Protein AF-A0A928N1E7-F1 (afdb_monomer_lite)

Secondary structure (DSSP, 8-state):
-HHHHHHHHHHHHHHHHHHHHHHHHHHHHHHHHHGGGTTTTHHHHSS---EEEEEEEEE-SSEEEEEEEEGGG-EEEEEEEEEETTEEEEEEEEEEEESSSS-B---SS---

Radius of gyration: 17.43 Å; chains: 1; bounding box: 39×28×60 Å

Foldseek 3Di:
DVVVVVVVVVVVVVVVVVVQVVQVVVQVVCCVVCVVLPVCVCVVPDPQPAFPDKTWNDDDPFKTWMWTQGPPSQWIKIWIWGADPNHTDTPDIDTCDGPPDPHDHADPPRDD

Structure (mmCIF, N/CA/C/O backbone):
data_AF-A0A928N1E7-F1
#
_entry.id   AF-A0A928N1E7-F1
#
loop_
_atom_site.group_PDB
_atom_site.id
_atom_site.type_symbol
_atom_site.label_atom_id
_atom_site.label_alt_id
_atom_site.label_comp_id
_atom_site.label_asym_id
_atom_site.label_entity_id
_atom_site.label_seq_id
_atom_site.pdbx_PDB_ins_code
_atom_site.Cartn_x
_atom_site.Cartn_y
_atom_site.Cartn_z
_atom_site.occupancy
_atom_site.B_iso_or_equiv
_atom_site.auth_seq_id
_atom_site.auth_comp_id
_atom_site.auth_asym_id
_atom_site.auth_atom_id
_atom_site.pdbx_PDB_model_num
ATOM 1 N N . MET A 1 1 ? -24.482 2.511 36.836 1.00 65.12 1 MET A N 1
ATOM 2 C CA . MET A 1 1 ? -24.017 3.568 35.904 1.00 65.12 1 MET A CA 1
ATOM 3 C C . MET A 1 1 ? -22.536 3.440 35.537 1.00 65.12 1 MET A C 1
ATOM 5 O O . MET A 1 1 ? -22.260 3.134 34.389 1.00 65.12 1 MET A O 1
ATOM 9 N N . LYS A 1 2 ? -21.577 3.549 36.477 1.00 82.81 2 LYS A N 1
ATOM 10 C CA . LYS A 1 2 ? -20.125 3.456 36.170 1.00 82.81 2 LYS A CA 1
ATOM 11 C C . LYS A 1 2 ? -19.699 2.165 35.438 1.00 82.81 2 LYS A C 1
ATOM 13 O O . LYS A 1 2 ? -18.870 2.226 34.542 1.00 82.81 2 LYS A O 1
ATOM 18 N N . LYS A 1 3 ? -20.282 1.006 35.783 1.00 89.19 3 LYS A N 1
ATOM 19 C CA . LYS A 1 3 ? -20.022 -0.279 35.094 1.00 89.19 3 LYS A CA 1
ATOM 20 C C . LYS A 1 3 ? -20.510 -0.283 33.637 1.00 89.19 3 LYS A C 1
ATOM 22 O O . LYS A 1 3 ? -19.784 -0.734 32.766 1.00 89.19 3 LYS A O 1
ATOM 27 N N . ILE A 1 4 ? -21.695 0.273 33.378 1.00 93.88 4 ILE A N 1
ATOM 28 C CA . ILE A 1 4 ? -22.281 0.365 32.029 1.00 93.88 4 ILE A CA 1
ATOM 29 C C . ILE A 1 4 ? -21.432 1.290 31.148 1.00 93.88 4 ILE A C 1
ATOM 31 O O . ILE A 1 4 ? -21.107 0.927 30.026 1.00 93.88 4 ILE A O 1
ATOM 35 N N . ILE A 1 5 ? -20.983 2.430 31.689 1.00 94.56 5 ILE A N 1
ATOM 36 C CA . ILE A 1 5 ? -20.083 3.357 30.984 1.00 94.56 5 ILE A CA 1
ATOM 37 C C . ILE A 1 5 ? -18.761 2.665 30.615 1.00 94.56 5 ILE A C 1
ATOM 39 O O . ILE A 1 5 ? -18.307 2.787 29.483 1.00 94.56 5 ILE A O 1
ATOM 43 N N . LYS A 1 6 ? -18.163 1.888 31.530 1.00 95.25 6 LYS A N 1
ATOM 44 C CA . LYS A 1 6 ? -16.936 1.124 31.236 1.00 95.25 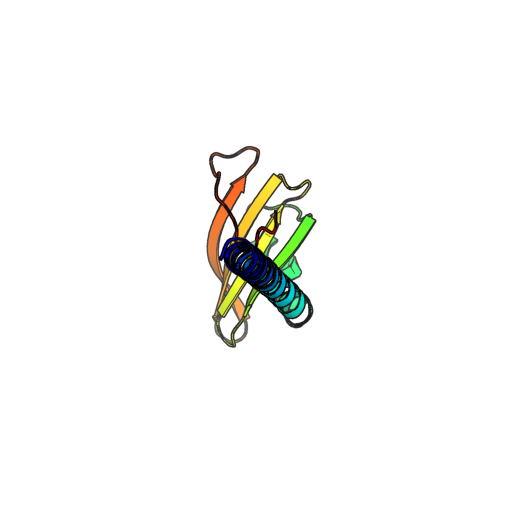6 LYS A CA 1
ATOM 45 C C . LYS A 1 6 ? -17.135 0.101 30.114 1.00 95.25 6 LYS A C 1
ATOM 47 O O . LYS A 1 6 ? -16.283 0.006 29.239 1.00 95.25 6 LYS A O 1
ATOM 52 N N . ILE A 1 7 ? -18.247 -0.637 30.129 1.00 96.56 7 ILE A N 1
ATOM 53 C CA . ILE A 1 7 ? -18.575 -1.613 29.077 1.00 96.56 7 ILE A CA 1
ATOM 54 C C . ILE A 1 7 ? -18.756 -0.906 27.733 1.00 96.56 7 ILE A C 1
ATOM 56 O O . ILE A 1 7 ? -18.227 -1.365 26.727 1.00 96.56 7 ILE A O 1
ATOM 60 N N . PHE A 1 8 ? -19.447 0.234 27.722 1.00 96.62 8 PHE A N 1
ATOM 61 C CA . PHE A 1 8 ? -19.638 1.026 26.512 1.00 96.62 8 PHE A CA 1
ATOM 62 C C . PHE A 1 8 ? -18.306 1.524 25.929 1.00 96.62 8 PHE A C 1
ATOM 64 O O . PHE A 1 8 ? -18.063 1.357 24.738 1.00 96.62 8 PHE A O 1
ATOM 71 N N . ILE A 1 9 ? -17.410 2.061 26.765 1.00 96.25 9 ILE A N 1
ATOM 72 C CA . ILE A 1 9 ? -16.073 2.498 26.329 1.00 96.25 9 ILE A CA 1
ATOM 73 C C . ILE A 1 9 ? -15.281 1.323 25.741 1.00 96.25 9 ILE A C 1
ATOM 75 O O . ILE A 1 9 ? -14.684 1.458 24.674 1.00 96.25 9 ILE A O 1
ATOM 79 N N . LEU A 1 10 ? -15.305 0.162 26.404 1.00 97.19 10 LEU A N 1
ATOM 80 C CA . LEU A 1 10 ? -14.627 -1.037 25.911 1.00 97.19 10 LEU A CA 1
ATOM 81 C C . LEU A 1 10 ? -15.190 -1.487 24.557 1.00 97.19 10 LEU A C 1
ATOM 83 O O . LEU A 1 10 ? -14.428 -1.816 23.653 1.00 97.19 10 LEU A O 1
ATOM 87 N N . PHE A 1 11 ? -16.512 -1.464 2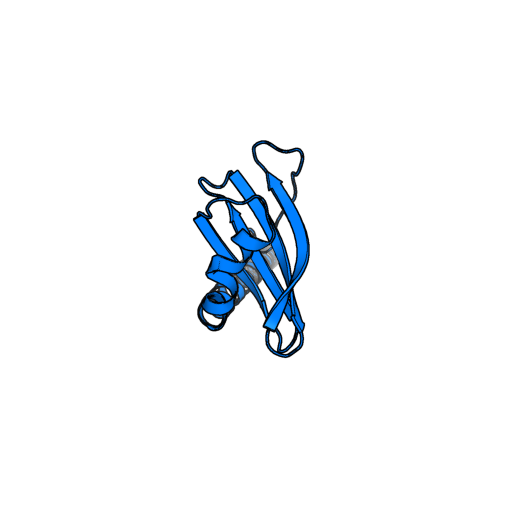4.401 1.00 97.12 11 PHE A N 1
ATOM 88 C CA . PHE A 1 11 ? -17.175 -1.816 23.150 1.00 97.12 11 PHE A CA 1
ATOM 89 C C . PHE A 1 11 ? -16.758 -0.890 21.999 1.00 97.12 11 PHE A C 1
ATOM 91 O O . PHE A 1 11 ? -16.382 -1.375 20.934 1.00 97.12 11 PHE A O 1
ATOM 98 N N . VAL A 1 12 ? -16.740 0.429 22.223 1.00 97.12 12 VAL A N 1
ATOM 99 C CA . VAL A 1 12 ? -16.273 1.407 21.223 1.00 97.12 12 VAL A CA 1
ATOM 100 C C . VAL A 1 12 ? -14.811 1.156 20.839 1.00 97.12 12 VAL A C 1
ATOM 102 O O . VAL A 1 12 ? -14.472 1.195 19.657 1.00 97.12 12 VAL A O 1
ATOM 105 N N . LEU A 1 13 ? -13.953 0.840 21.812 1.00 96.81 13 LEU A N 1
ATOM 106 C CA . LEU A 1 13 ? -12.542 0.540 21.562 1.00 96.81 13 LEU A CA 1
ATOM 107 C C . LEU A 1 13 ? -12.365 -0.730 20.711 1.00 96.81 13 LEU A C 1
ATOM 109 O O . LEU A 1 13 ? -11.563 -0.741 19.779 1.00 96.81 13 LEU A O 1
ATOM 113 N N . ILE A 1 14 ? -13.155 -1.772 20.979 1.00 97.12 14 ILE A N 1
ATOM 114 C CA . ILE A 1 14 ? -13.159 -3.007 20.180 1.00 97.12 14 ILE A CA 1
ATOM 115 C C . ILE A 1 14 ? -13.619 -2.727 18.748 1.00 97.12 14 ILE A C 1
ATOM 117 O O . ILE A 1 14 ? -12.981 -3.196 17.808 1.00 97.12 14 ILE A O 1
ATOM 121 N N . LEU A 1 15 ? -14.686 -1.943 18.565 1.00 96.25 15 LEU A N 1
ATOM 122 C CA . LEU A 1 15 ? -15.163 -1.572 17.230 1.00 96.25 15 LEU A CA 1
ATOM 123 C C . LEU A 1 15 ? -14.103 -0.803 16.437 1.00 96.25 15 LEU A C 1
ATOM 125 O O . LEU A 1 15 ? -13.931 -1.056 15.246 1.00 96.25 15 LEU A O 1
ATOM 129 N N . PHE A 1 16 ? -13.366 0.095 17.092 1.00 94.00 16 PHE A N 1
ATOM 130 C CA . PHE A 1 16 ? -12.278 0.835 16.457 1.00 94.00 16 PHE A CA 1
ATOM 131 C C . PHE A 1 16 ? -11.146 -0.094 15.991 1.00 94.00 16 PHE A C 1
ATOM 133 O O . PHE A 1 16 ? -10.713 -0.012 14.840 1.00 94.00 16 PHE A O 1
ATOM 140 N N . ILE A 1 17 ? -10.714 -1.026 16.848 1.00 94.06 17 ILE A N 1
ATOM 141 C CA . ILE A 1 17 ? -9.685 -2.021 16.502 1.00 94.06 17 ILE A CA 1
ATOM 142 C C . ILE A 1 17 ? -10.170 -2.934 15.370 1.00 94.06 17 ILE A C 1
ATOM 144 O O . ILE A 1 17 ? -9.422 -3.192 14.427 1.00 94.06 17 ILE A O 1
ATOM 148 N N . ALA A 1 18 ? -11.424 -3.388 15.424 1.00 95.50 18 ALA A N 1
ATOM 149 C CA . ALA A 1 18 ? -12.014 -4.228 14.388 1.00 95.50 18 ALA A CA 1
ATOM 150 C C . ALA A 1 18 ? -12.077 -3.500 13.036 1.00 95.50 18 ALA A C 1
ATOM 152 O O . ALA A 1 18 ? -11.694 -4.068 12.015 1.00 95.50 18 ALA A O 1
ATOM 153 N N . PHE A 1 19 ? -12.494 -2.230 13.024 1.00 93.56 19 PHE A N 1
ATOM 154 C CA . PHE A 1 19 ? -12.524 -1.409 11.813 1.00 93.56 19 PHE A CA 1
ATOM 155 C C . PHE A 1 19 ? -11.128 -1.244 11.197 1.00 93.56 19 PHE A C 1
ATOM 157 O O . PHE A 1 19 ? -10.954 -1.410 9.986 1.00 93.56 19 PHE A O 1
ATOM 164 N N . TRP A 1 20 ? -10.119 -0.976 12.029 1.00 93.44 20 TRP A N 1
ATOM 165 C CA . TRP A 1 20 ? -8.736 -0.871 11.571 1.00 93.44 20 TRP A CA 1
ATOM 166 C C . TRP A 1 20 ? -8.210 -2.202 11.011 1.00 93.44 20 TRP A C 1
ATOM 168 O O . TRP A 1 20 ? -7.688 -2.235 9.894 1.00 93.44 20 TRP A O 1
ATOM 178 N N . GLY A 1 21 ? -8.437 -3.311 11.723 1.00 93.94 21 GLY A N 1
ATOM 179 C CA . GLY A 1 21 ? -8.036 -4.652 11.291 1.00 93.94 21 GLY A CA 1
ATOM 180 C C . GLY A 1 21 ? -8.690 -5.087 9.977 1.00 93.94 21 GLY A C 1
ATOM 181 O O . GLY A 1 21 ? -8.007 -5.599 9.091 1.00 93.94 21 GLY A O 1
ATOM 182 N N . LEU A 1 22 ? -9.986 -4.813 9.792 1.00 94.94 22 LEU A N 1
ATOM 183 C CA . LEU A 1 22 ? -10.698 -5.089 8.537 1.00 94.94 22 LEU A CA 1
ATOM 184 C C . LEU A 1 22 ? -10.110 -4.311 7.356 1.00 94.94 22 LEU A C 1
ATOM 186 O O . LEU A 1 22 ? -10.027 -4.838 6.246 1.00 94.94 22 LEU A O 1
ATOM 190 N N . SER A 1 23 ? -9.671 -3.072 7.586 1.00 94.25 23 SER A N 1
ATOM 191 C CA . SER A 1 23 ? -9.036 -2.272 6.542 1.00 94.25 23 SER A CA 1
ATOM 192 C C . SER A 1 23 ? -7.688 -2.858 6.111 1.00 94.25 23 SER A C 1
ATOM 194 O O . SER A 1 23 ? -7.386 -2.841 4.916 1.00 94.25 23 SER A O 1
ATOM 196 N N . ILE A 1 24 ? -6.889 -3.380 7.049 1.00 94.38 24 ILE A N 1
ATOM 197 C CA . ILE A 1 24 ? -5.620 -4.065 6.745 1.00 94.38 24 ILE A CA 1
ATOM 198 C C . ILE A 1 24 ? -5.902 -5.366 5.994 1.00 94.38 24 ILE A C 1
ATOM 200 O O . ILE A 1 24 ? -5.353 -5.583 4.916 1.00 94.38 24 ILE A O 1
ATOM 204 N N . LEU A 1 25 ? -6.825 -6.185 6.507 1.00 95.31 25 LEU A N 1
ATOM 205 C CA . LEU A 1 25 ? -7.200 -7.456 5.891 1.00 95.31 25 LEU A CA 1
ATOM 206 C C . LEU A 1 25 ? -7.681 -7.273 4.446 1.00 95.31 25 LEU A C 1
ATOM 208 O O . LEU A 1 25 ? -7.276 -8.022 3.561 1.00 95.31 25 LEU A O 1
ATOM 212 N N . LYS A 1 26 ? -8.495 -6.245 4.180 1.00 95.88 26 LYS A N 1
ATOM 213 C CA . LYS A 1 26 ? -8.909 -5.886 2.817 1.00 95.88 26 LYS A CA 1
ATOM 214 C C . LYS A 1 26 ? -7.697 -5.652 1.911 1.00 95.88 26 LYS A C 1
ATOM 216 O O . LYS A 1 26 ? -7.687 -6.134 0.782 1.00 95.88 26 LYS A O 1
ATOM 221 N N . CYS A 1 27 ? -6.698 -4.908 2.385 1.00 96.56 27 CYS A N 1
ATOM 222 C CA . CYS A 1 27 ? -5.497 -4.613 1.606 1.00 96.56 27 CYS A CA 1
ATOM 223 C C . CYS A 1 27 ? -4.682 -5.885 1.336 1.00 96.56 27 CYS A C 1
ATOM 225 O O . CYS A 1 27 ? -4.214 -6.069 0.216 1.00 96.56 27 CYS A O 1
ATOM 227 N N . GLU A 1 28 ? -4.566 -6.795 2.308 1.00 96.06 28 GLU A N 1
ATOM 228 C CA . GLU A 1 28 ? -3.920 -8.101 2.109 1.00 96.06 28 GLU A CA 1
ATOM 229 C C . GLU A 1 28 ? -4.644 -8.944 1.056 1.00 96.06 28 GLU A C 1
ATOM 231 O O . GLU A 1 28 ? -4.014 -9.424 0.116 1.00 96.06 28 GLU A O 1
ATOM 236 N N . ILE A 1 29 ? -5.974 -9.052 1.145 1.00 97.94 29 ILE A N 1
ATOM 237 C CA . ILE A 1 29 ? -6.787 -9.806 0.179 1.00 97.94 29 ILE A CA 1
ATOM 238 C C . ILE A 1 29 ? -6.632 -9.225 -1.229 1.00 97.94 29 ILE A C 1
ATOM 240 O O . ILE A 1 29 ? -6.402 -9.963 -2.183 1.00 97.94 29 ILE A O 1
ATOM 244 N N . LEU A 1 30 ? -6.729 -7.903 -1.379 1.00 97.94 30 LEU A N 1
ATOM 245 C CA . LEU A 1 30 ? -6.567 -7.261 -2.684 1.00 97.94 30 LEU A CA 1
ATOM 246 C C . LEU A 1 30 ? -5.152 -7.434 -3.241 1.00 97.94 30 LEU A C 1
ATOM 248 O O . LEU A 1 30 ? -4.990 -7.608 -4.448 1.00 97.94 30 LEU A O 1
ATOM 252 N N . THR A 1 31 ? -4.139 -7.398 -2.377 1.00 97.75 31 THR A N 1
ATOM 253 C CA . THR A 1 31 ? -2.745 -7.616 -2.780 1.00 97.75 31 THR A CA 1
ATOM 254 C C . THR A 1 31 ? -2.530 -9.056 -3.219 1.00 97.75 31 THR A C 1
ATOM 256 O O . THR A 1 31 ? -1.911 -9.280 -4.251 1.00 97.75 31 THR A O 1
ATOM 259 N N . TYR A 1 32 ? -3.106 -10.023 -2.509 1.00 97.50 32 TYR A N 1
ATOM 260 C CA . TYR A 1 32 ? -3.061 -11.427 -2.900 1.00 97.50 32 TYR A CA 1
ATOM 261 C C . TYR A 1 32 ? -3.758 -11.679 -4.247 1.00 97.50 32 TYR A C 1
ATOM 263 O O . TYR A 1 32 ? -3.217 -12.367 -5.105 1.00 97.50 32 TYR A O 1
ATOM 271 N N . LEU A 1 33 ? -4.938 -11.089 -4.464 1.00 97.94 33 LEU A N 1
ATOM 272 C CA . LEU A 1 33 ? -5.727 -11.321 -5.679 1.00 97.94 33 LEU A CA 1
ATOM 273 C C . LEU A 1 33 ? -5.181 -10.601 -6.920 1.00 97.94 33 LEU A C 1
ATOM 275 O O . LEU A 1 33 ? -5.304 -11.116 -8.031 1.00 97.94 33 LEU A O 1
ATOM 279 N N . TYR A 1 34 ? -4.634 -9.394 -6.757 1.00 97.38 34 TYR A N 1
ATOM 280 C CA . TYR A 1 34 ? -4.329 -8.504 -7.884 1.00 97.38 34 TYR A CA 1
ATOM 281 C C . TYR A 1 34 ? -2.895 -7.973 -7.896 1.00 97.38 34 TYR A C 1
ATOM 283 O O . TYR A 1 34 ? -2.528 -7.261 -8.830 1.00 97.38 34 TYR A O 1
ATOM 291 N N . GLY A 1 35 ? -2.083 -8.285 -6.885 1.00 95.94 35 GLY A N 1
ATOM 292 C CA . GLY A 1 35 ? -0.765 -7.682 -6.696 1.00 95.94 35 GLY A CA 1
ATOM 293 C C . GLY A 1 35 ? 0.221 -7.967 -7.823 1.00 95.94 35 GLY A C 1
ATOM 294 O O . GLY A 1 35 ? 0.974 -7.070 -8.195 1.00 95.94 35 GLY A O 1
ATOM 295 N N . GLU A 1 36 ? 0.150 -9.149 -8.437 1.00 95.75 36 GLU A N 1
ATOM 296 C CA . GLU A 1 36 ? 0.973 -9.529 -9.597 1.00 95.75 36 GLU A CA 1
ATOM 297 C C . GLU A 1 36 ? 0.891 -8.504 -10.742 1.00 95.75 36 GLU A C 1
ATOM 299 O O . GLU A 1 36 ? 1.888 -8.213 -11.395 1.00 95.75 36 GLU A O 1
ATOM 304 N N . GLN A 1 37 ? -0.268 -7.859 -10.939 1.00 95.25 37 GLN A N 1
ATOM 305 C CA . GLN A 1 37 ? -0.458 -6.841 -11.986 1.00 95.25 37 GLN A CA 1
ATOM 306 C C . GLN A 1 37 ? 0.329 -5.545 -11.724 1.00 95.25 37 GLN A C 1
ATOM 308 O O . GLN A 1 37 ? 0.474 -4.724 -12.627 1.00 95.25 37 GLN A O 1
ATOM 313 N N . PHE A 1 38 ? 0.796 -5.330 -10.491 1.00 95.31 38 PHE A N 1
ATOM 314 C CA . PHE A 1 38 ? 1.372 -4.066 -10.031 1.00 95.31 38 PHE A CA 1
ATOM 315 C C . PHE A 1 38 ? 2.767 -4.211 -9.412 1.00 95.31 38 PHE A C 1
ATOM 317 O O . PHE A 1 38 ? 3.399 -3.192 -9.127 1.00 95.31 38 PHE A O 1
ATOM 324 N N . ALA A 1 39 ? 3.264 -5.436 -9.221 1.00 92.06 39 ALA A N 1
ATOM 325 C CA . ALA A 1 39 ? 4.495 -5.716 -8.484 1.00 92.06 39 ALA A CA 1
ATOM 326 C C . ALA A 1 39 ? 5.717 -4.948 -9.013 1.00 92.06 39 ALA A C 1
ATOM 328 O O . ALA A 1 39 ? 6.545 -4.506 -8.225 1.00 92.06 39 ALA A O 1
ATOM 329 N N . GLN A 1 40 ? 5.803 -4.734 -10.331 1.00 91.38 40 GLN A N 1
ATOM 330 C CA . GLN A 1 40 ? 6.931 -4.041 -10.970 1.00 91.38 40 GLN A CA 1
ATOM 331 C C . GLN A 1 40 ? 6.570 -2.679 -11.574 1.00 91.38 40 GLN A C 1
ATOM 333 O O . GLN A 1 40 ? 7.458 -1.925 -11.961 1.00 91.38 40 GLN A O 1
ATOM 338 N N . MET A 1 41 ? 5.282 -2.321 -11.602 1.00 91.31 41 MET A N 1
ATOM 339 C CA . MET A 1 41 ? 4.797 -1.113 -12.282 1.00 91.31 41 MET A CA 1
ATOM 340 C C . MET A 1 41 ? 5.386 0.180 -11.705 1.00 91.31 41 MET A C 1
ATOM 342 O O . MET A 1 41 ? 5.449 1.183 -12.402 1.00 91.31 41 MET A O 1
ATOM 346 N N . TYR A 1 42 ? 5.829 0.189 -10.445 1.00 88.50 42 TYR A N 1
ATOM 347 C CA . TYR A 1 42 ? 6.421 1.383 -9.839 1.00 88.50 42 TYR A CA 1
ATOM 348 C C . TYR A 1 42 ? 7.717 1.826 -10.540 1.00 88.50 42 TYR A C 1
ATOM 350 O O . TYR A 1 42 ? 7.930 3.028 -10.672 1.00 88.50 42 TYR A O 1
ATOM 358 N N . ARG A 1 43 ? 8.525 0.883 -11.052 1.00 89.75 43 ARG A N 1
ATOM 359 C CA . ARG A 1 43 ? 9.841 1.164 -11.658 1.00 89.75 43 ARG A CA 1
ATOM 360 C C . ARG A 1 43 ? 9.749 2.041 -12.907 1.00 89.75 43 ARG A C 1
ATOM 362 O O . ARG A 1 43 ? 10.674 2.781 -13.207 1.00 89.75 43 ARG A O 1
ATOM 369 N N . GLU A 1 44 ? 8.635 1.973 -13.634 1.00 85.94 44 GLU A N 1
ATOM 370 C CA . GLU A 1 44 ? 8.426 2.774 -14.847 1.00 85.94 44 GLU A CA 1
ATOM 371 C C . GLU A 1 44 ? 8.005 4.220 -14.553 1.00 85.94 44 GLU A C 1
ATOM 373 O O . GLU A 1 44 ? 8.119 5.088 -15.417 1.00 85.94 44 GLU A O 1
ATOM 378 N N . TYR A 1 45 ? 7.462 4.484 -13.362 1.00 83.12 45 TYR A N 1
ATOM 379 C CA . TYR A 1 45 ? 6.699 5.705 -13.097 1.00 83.12 45 TYR A CA 1
ATOM 380 C C . TYR A 1 45 ? 7.202 6.536 -11.922 1.00 83.12 45 TYR A C 1
ATOM 382 O O . TYR A 1 45 ? 6.709 7.648 -11.717 1.00 83.12 45 TYR A O 1
ATOM 390 N N . THR A 1 46 ? 8.131 6.012 -11.131 1.00 83.81 46 THR A N 1
ATOM 391 C CA . THR A 1 46 ? 8.688 6.710 -9.974 1.00 83.81 46 THR A CA 1
ATOM 392 C C . THR A 1 46 ? 10.203 6.602 -9.954 1.00 83.81 46 THR A C 1
ATOM 394 O O . THR A 1 46 ? 10.805 5.846 -10.705 1.00 83.81 46 THR A O 1
ATOM 397 N N . MET A 1 47 ? 10.816 7.369 -9.055 1.00 81.62 47 MET A N 1
ATOM 398 C CA . MET A 1 47 ? 12.240 7.266 -8.723 1.00 81.62 47 MET A CA 1
ATOM 399 C C . MET A 1 47 ? 12.491 6.249 -7.597 1.00 81.62 47 MET A C 1
ATOM 401 O O . MET A 1 47 ? 13.457 6.374 -6.853 1.00 81.62 47 MET A O 1
ATOM 405 N N . ILE A 1 48 ? 11.568 5.307 -7.386 1.00 83.50 48 ILE A N 1
ATOM 406 C CA . ILE A 1 48 ? 11.744 4.251 -6.391 1.00 83.50 48 ILE A CA 1
ATOM 407 C C . ILE A 1 48 ? 12.526 3.136 -7.075 1.00 83.50 48 ILE A C 1
ATOM 409 O O . ILE A 1 48 ? 11.987 2.472 -7.959 1.00 83.50 48 ILE A O 1
ATOM 413 N N . ASP A 1 49 ? 13.773 2.935 -6.657 1.00 81.25 49 ASP A N 1
ATOM 414 C CA . ASP A 1 49 ? 14.614 1.868 -7.198 1.00 81.25 49 ASP A CA 1
ATOM 415 C C . ASP A 1 49 ? 14.106 0.503 -6.723 1.00 81.25 49 ASP A C 1
ATOM 417 O O . ASP A 1 49 ? 13.646 -0.316 -7.520 1.00 81.25 49 ASP A O 1
ATOM 421 N N . ASP A 1 50 ? 14.075 0.294 -5.407 1.00 89.44 50 ASP A N 1
ATOM 422 C CA . ASP A 1 50 ? 13.605 -0.940 -4.781 1.00 89.44 50 ASP A CA 1
ATOM 423 C C . ASP A 1 50 ? 12.556 -0.671 -3.701 1.00 89.44 50 ASP A C 1
ATOM 425 O O . ASP A 1 50 ? 12.461 0.423 -3.134 1.00 89.44 50 ASP A O 1
ATOM 429 N N . ILE A 1 51 ? 11.737 -1.690 -3.440 1.00 94.19 51 ILE A N 1
ATOM 430 C CA . ILE A 1 51 ? 10.648 -1.653 -2.462 1.00 94.19 51 ILE A CA 1
ATOM 431 C C . ILE A 1 51 ? 10.837 -2.743 -1.410 1.00 94.19 51 ILE A C 1
ATOM 433 O O . ILE A 1 51 ? 11.263 -3.848 -1.736 1.00 94.19 51 ILE A O 1
ATOM 437 N N . ASP A 1 52 ? 10.439 -2.455 -0.172 1.00 94.69 52 ASP A N 1
ATOM 438 C CA . ASP A 1 52 ? 10.297 -3.482 0.868 1.00 94.69 52 ASP A CA 1
ATOM 439 C C . ASP A 1 52 ? 9.026 -4.307 0.626 1.00 94.69 52 ASP A C 1
ATOM 441 O O . ASP A 1 52 ? 9.012 -5.532 0.732 1.00 94.69 52 ASP A O 1
ATOM 445 N N . TYR A 1 53 ? 7.924 -3.616 0.325 1.00 94.25 53 TYR A N 1
ATOM 446 C CA . TYR A 1 53 ? 6.633 -4.225 0.034 1.00 94.25 53 TYR A CA 1
ATOM 447 C C . TYR A 1 53 ? 5.697 -3.233 -0.662 1.00 94.25 53 TYR A C 1
ATOM 449 O O . TYR A 1 53 ? 5.935 -2.024 -0.725 1.00 94.25 53 TYR A O 1
ATOM 457 N N . PHE A 1 54 ? 4.570 -3.751 -1.142 1.00 96.25 54 PHE A N 1
ATOM 458 C CA . PHE A 1 54 ? 3.459 -2.943 -1.625 1.00 96.25 54 PHE A CA 1
ATOM 459 C C . PHE A 1 54 ? 2.120 -3.527 -1.168 1.00 96.25 54 PHE A C 1
ATOM 461 O O . PHE A 1 54 ? 2.036 -4.698 -0.789 1.00 96.25 54 PHE A O 1
ATOM 468 N N . LYS A 1 55 ? 1.070 -2.702 -1.191 1.00 97.19 55 LYS A N 1
ATOM 469 C CA . LYS A 1 55 ? -0.309 -3.100 -0.893 1.00 97.19 55 LYS A CA 1
ATOM 470 C C . LYS A 1 55 ? -1.292 -2.482 -1.877 1.00 97.19 55 LYS A C 1
ATOM 472 O O . LYS A 1 55 ? -1.295 -1.271 -2.101 1.00 97.19 55 LYS A O 1
ATOM 477 N N . VAL A 1 56 ? -2.179 -3.304 -2.430 1.00 97.31 56 VAL A N 1
ATOM 478 C CA . VAL A 1 56 ? -3.318 -2.841 -3.229 1.00 97.31 56 VAL A CA 1
ATOM 479 C C . VAL A 1 56 ? -4.393 -2.323 -2.274 1.00 97.31 56 VAL A C 1
ATOM 481 O O . VAL A 1 56 ? -4.990 -3.073 -1.509 1.00 97.31 56 VAL A O 1
ATOM 484 N N . LEU A 1 57 ? -4.641 -1.018 -2.313 1.00 96.19 57 LEU A N 1
ATOM 485 C CA . LEU A 1 57 ? -5.560 -0.333 -1.401 1.00 96.19 57 LEU A CA 1
ATOM 486 C C . LEU A 1 57 ? -7.011 -0.481 -1.856 1.00 96.19 57 LEU A C 1
ATOM 488 O O . LEU A 1 57 ? -7.914 -0.774 -1.070 1.00 96.19 57 LEU A O 1
ATOM 492 N N . ASN A 1 58 ? -7.212 -0.241 -3.153 1.00 95.69 58 ASN A N 1
ATOM 493 C CA . ASN A 1 58 ? -8.485 -0.307 -3.850 1.00 95.69 58 ASN A CA 1
ATOM 494 C C . ASN A 1 58 ? -8.242 -0.911 -5.232 1.00 95.69 58 ASN A C 1
ATOM 496 O O . ASN A 1 58 ? -7.261 -0.569 -5.894 1.00 95.69 58 ASN A O 1
ATOM 500 N N . TYR A 1 59 ? -9.183 -1.735 -5.676 1.00 97.31 59 TYR A N 1
ATOM 501 C CA . TYR A 1 59 ? -9.202 -2.308 -7.011 1.00 97.31 59 TYR A CA 1
ATOM 502 C C . TYR A 1 59 ? -10.623 -2.254 -7.567 1.00 97.31 59 TYR A C 1
ATOM 504 O O . TYR A 1 59 ? -11.597 -2.441 -6.838 1.00 97.31 59 TYR A O 1
ATOM 512 N N . SER A 1 60 ? -10.725 -1.995 -8.860 1.00 95.94 60 SER A N 1
ATOM 513 C CA . SER A 1 60 ? -11.941 -2.065 -9.661 1.00 95.94 60 SER A CA 1
ATOM 514 C C . SER A 1 60 ? -11.559 -2.515 -11.070 1.00 95.94 60 SER A C 1
ATOM 516 O O . SER A 1 60 ? -10.375 -2.632 -11.384 1.00 95.94 60 SER A O 1
ATOM 518 N N . LYS A 1 61 ? -12.552 -2.732 -11.937 1.00 94.19 61 LYS A N 1
ATOM 519 C CA . LYS A 1 61 ? -12.313 -3.152 -13.324 1.00 94.19 61 LYS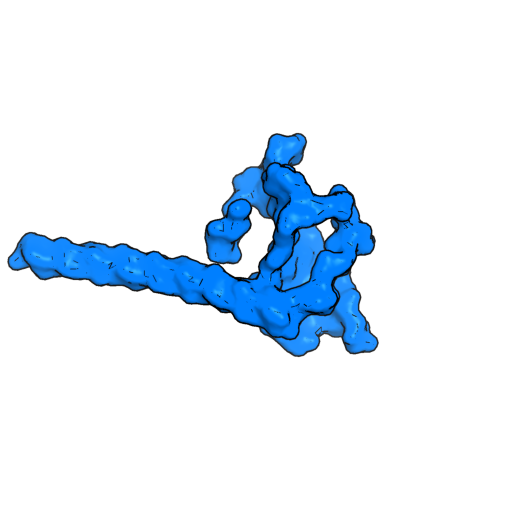 A CA 1
ATOM 520 C C . LYS A 1 61 ? -11.370 -2.205 -14.084 1.00 94.19 61 LYS A C 1
ATOM 522 O O . LYS A 1 61 ? -10.520 -2.680 -14.834 1.00 94.19 61 LYS A O 1
ATOM 527 N N . ASP A 1 62 ? -11.495 -0.900 -13.830 1.00 96.19 62 ASP A N 1
ATOM 528 C CA . ASP A 1 62 ? -10.847 0.145 -14.632 1.00 96.19 62 ASP A CA 1
ATOM 529 C C . ASP A 1 62 ? -9.906 1.055 -13.825 1.00 96.19 62 ASP A C 1
ATOM 531 O O . ASP A 1 62 ? -9.234 1.909 -14.398 1.00 96.19 62 ASP A O 1
ATOM 535 N N . SER A 1 63 ? -9.827 0.894 -12.499 1.00 96.81 63 SER A N 1
ATOM 536 C CA . SER A 1 63 ? -8.948 1.699 -11.641 1.00 96.81 63 SER A CA 1
ATOM 537 C C . SER A 1 63 ? -8.372 0.908 -10.469 1.00 96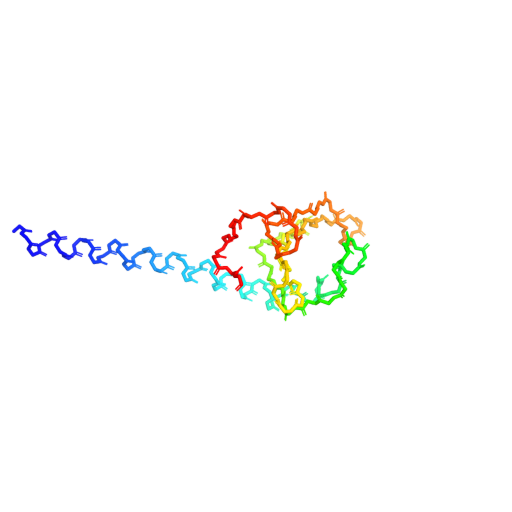.81 63 SER A C 1
ATOM 539 O O . SER A 1 63 ? -9.046 0.043 -9.900 1.00 96.81 63 SER A O 1
ATOM 541 N N . ALA A 1 64 ? -7.146 1.244 -10.072 1.00 97.44 64 ALA A N 1
ATOM 542 C CA . ALA A 1 64 ? -6.494 0.697 -8.891 1.00 97.44 64 ALA A CA 1
ATOM 543 C C . ALA A 1 64 ? -5.684 1.771 -8.157 1.00 97.44 64 ALA A C 1
ATOM 545 O O . ALA A 1 64 ? -5.178 2.727 -8.748 1.00 97.44 64 ALA A O 1
ATOM 546 N N . ARG A 1 65 ? -5.555 1.609 -6.842 1.00 97.19 65 ARG A N 1
ATOM 547 C CA . ARG A 1 65 ? -4.647 2.404 -6.009 1.00 97.19 65 ARG A CA 1
ATOM 548 C C . ARG A 1 65 ? -3.707 1.460 -5.295 1.00 97.19 65 ARG A C 1
ATOM 550 O O . ARG A 1 65 ? -4.179 0.564 -4.596 1.00 97.19 65 ARG A O 1
ATOM 557 N N . VAL A 1 66 ? -2.412 1.695 -5.431 1.00 96.75 66 VAL A N 1
ATOM 558 C CA . VAL A 1 66 ? -1.386 0.831 -4.851 1.00 96.75 66 VAL A CA 1
ATOM 559 C C . VAL A 1 66 ? -0.443 1.681 -4.023 1.00 96.75 66 VAL A C 1
ATOM 561 O O . VAL A 1 66 ? -0.001 2.740 -4.465 1.00 96.75 66 VAL A O 1
ATOM 564 N N . TYR A 1 67 ? -0.200 1.238 -2.800 1.00 96.44 67 TYR A N 1
ATOM 565 C CA . TYR A 1 67 ? 0.767 1.823 -1.893 1.00 96.44 67 TYR A CA 1
ATOM 566 C C . TYR A 1 67 ? 2.073 1.044 -1.981 1.00 96.44 67 TYR A C 1
ATOM 568 O O . TYR A 1 67 ? 2.051 -0.174 -1.839 1.00 96.44 67 TYR A O 1
ATOM 576 N N . TYR A 1 68 ? 3.182 1.735 -2.202 1.00 95.31 68 TYR A N 1
ATOM 577 C CA . TYR A 1 68 ? 4.526 1.173 -2.253 1.00 95.31 68 TYR A CA 1
ATOM 578 C C . TYR A 1 68 ? 5.359 1.777 -1.134 1.00 95.31 68 TYR A C 1
ATOM 580 O O . TYR A 1 68 ? 5.321 2.994 -0.921 1.00 95.31 68 TYR A O 1
ATOM 588 N N . VAL A 1 69 ? 6.121 0.926 -0.456 1.00 94.56 69 VAL A N 1
ATOM 589 C CA . VAL A 1 69 ? 7.113 1.341 0.531 1.00 94.56 69 VAL A CA 1
ATOM 590 C C . VAL A 1 69 ? 8.488 1.084 -0.049 1.00 94.56 69 VAL A C 1
ATOM 592 O O . VAL A 1 69 ? 8.816 -0.056 -0.372 1.00 94.56 69 VAL A O 1
ATOM 595 N N . GLY A 1 70 ? 9.252 2.161 -0.225 1.00 93.31 70 GLY A N 1
ATOM 596 C CA . GLY A 1 70 ? 10.629 2.091 -0.701 1.00 93.31 70 GLY A CA 1
ATOM 597 C C . GLY A 1 70 ? 11.508 1.310 0.271 1.00 93.31 70 GLY A C 1
ATOM 598 O O . GLY A 1 70 ? 11.186 1.227 1.458 1.00 93.31 70 GLY A O 1
ATOM 599 N N . LEU A 1 71 ? 12.602 0.757 -0.248 1.00 93.69 71 LEU A N 1
ATOM 600 C CA . LEU A 1 71 ? 13.570 -0.037 0.506 1.00 93.69 71 LEU A CA 1
ATOM 601 C C . LEU A 1 71 ? 13.978 0.650 1.821 1.00 93.69 71 LEU A C 1
ATOM 603 O O . LEU A 1 71 ? 14.087 1.883 1.873 1.00 93.69 71 LEU A O 1
ATOM 607 N N . GLU A 1 72 ? 14.174 -0.152 2.870 1.00 92.44 72 GLU A N 1
ATOM 608 C CA . GLU A 1 72 ? 14.505 0.305 4.231 1.00 92.44 72 GLU A CA 1
ATOM 609 C C . GLU A 1 72 ? 13.474 1.289 4.806 1.00 92.44 72 GLU A C 1
ATOM 611 O O . GLU A 1 72 ? 13.784 2.130 5.654 1.00 92.44 72 GLU A O 1
ATOM 616 N N . ARG A 1 73 ? 12.224 1.203 4.335 1.00 91.25 73 ARG A N 1
ATOM 617 C CA . ARG A 1 73 ? 11.141 2.132 4.673 1.00 91.25 73 ARG A CA 1
ATOM 618 C C . ARG A 1 73 ? 11.575 3.589 4.503 1.00 91.25 73 ARG A C 1
ATOM 620 O O . ARG A 1 73 ? 11.270 4.435 5.34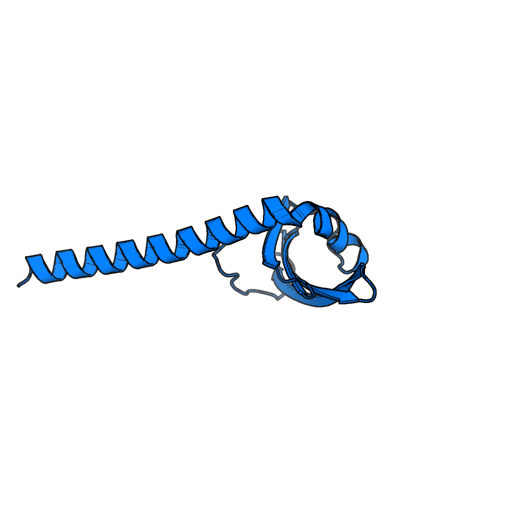2 1.00 91.25 73 ARG A O 1
ATOM 627 N N . SER A 1 74 ? 12.285 3.888 3.419 1.00 92.19 74 SER A N 1
ATOM 628 C CA . SER A 1 74 ? 12.779 5.237 3.102 1.00 92.19 74 SER A CA 1
ATOM 629 C C . SER A 1 74 ? 11.669 6.194 2.661 1.00 92.19 74 SER A C 1
ATOM 631 O O . SER A 1 74 ? 11.733 7.399 2.902 1.00 92.19 74 SER A O 1
ATOM 633 N N . SER A 1 75 ? 10.615 5.677 2.030 1.00 93.31 75 SER A N 1
ATOM 634 C CA . SER A 1 75 ? 9.457 6.471 1.620 1.00 93.31 75 SER A CA 1
ATOM 635 C C . SER A 1 75 ? 8.201 5.623 1.467 1.00 93.31 75 SER A C 1
ATOM 637 O O . SER A 1 75 ? 8.265 4.411 1.269 1.00 93.31 75 SER A O 1
ATOM 639 N N . GLY A 1 76 ? 7.044 6.277 1.522 1.00 94.12 76 GLY A N 1
ATOM 640 C CA . GLY A 1 76 ? 5.748 5.679 1.234 1.00 94.12 76 GLY A CA 1
ATOM 641 C C . GLY A 1 76 ? 5.035 6.453 0.139 1.00 94.12 76 GLY A C 1
ATOM 642 O O . GLY A 1 76 ? 4.719 7.626 0.326 1.00 94.12 76 GLY A O 1
ATOM 643 N N . SER A 1 77 ? 4.727 5.803 -0.980 1.00 94.81 77 SER A N 1
ATOM 644 C CA . SER A 1 77 ? 4.077 6.428 -2.138 1.00 94.81 77 SER A CA 1
ATOM 645 C C . SER A 1 77 ? 2.793 5.710 -2.531 1.00 94.81 77 SER A C 1
ATOM 647 O O . SER A 1 77 ? 2.731 4.486 -2.538 1.00 94.81 77 SER A O 1
ATOM 649 N N . VAL A 1 78 ? 1.767 6.463 -2.920 1.00 95.81 78 VAL A N 1
ATOM 650 C CA . VAL A 1 78 ? 0.550 5.922 -3.535 1.00 95.81 78 VAL A CA 1
ATOM 651 C C . VAL A 1 78 ? 0.554 6.236 -5.022 1.00 95.81 78 VAL A C 1
ATOM 653 O O . VAL A 1 78 ? 0.597 7.403 -5.416 1.00 95.81 78 VAL A O 1
ATOM 656 N N . LEU A 1 79 ? 0.433 5.197 -5.842 1.00 96.44 79 LEU A N 1
ATOM 657 C CA . LEU A 1 79 ? 0.215 5.313 -7.278 1.00 96.44 79 LEU A CA 1
ATOM 658 C C . LEU A 1 79 ? -1.254 5.030 -7.599 1.00 96.44 79 LEU A C 1
ATOM 660 O O . LEU A 1 79 ? -1.903 4.178 -6.978 1.00 96.44 79 LEU A O 1
ATOM 664 N N . ARG A 1 80 ? -1.791 5.769 -8.569 1.00 96.94 80 ARG A N 1
ATOM 665 C CA . ARG A 1 80 ? -3.134 5.584 -9.125 1.00 96.94 80 ARG A CA 1
ATOM 666 C C . ARG A 1 80 ? -2.999 5.041 -10.534 1.00 96.94 80 ARG A C 1
ATOM 668 O O . ARG A 1 80 ? -2.430 5.710 -11.386 1.00 96.94 80 ARG A O 1
ATOM 675 N N . PHE A 1 81 ? -3.576 3.879 -10.786 1.00 96.56 81 PHE A N 1
ATOM 676 C CA . PHE A 1 81 ? -3.597 3.266 -12.105 1.00 96.56 81 PHE A CA 1
ATOM 677 C C . PHE A 1 81 ? -5.005 3.306 -12.686 1.00 96.56 81 PHE A C 1
ATOM 679 O O . PHE A 1 81 ? -5.976 3.063 -11.966 1.00 96.56 81 PHE A O 1
ATOM 686 N N . CYS A 1 82 ? -5.104 3.565 -13.987 1.00 96.31 82 CYS A N 1
ATOM 687 C CA . CYS A 1 82 ? -6.325 3.378 -14.765 1.00 96.31 82 CYS A CA 1
ATOM 688 C C . CYS A 1 82 ? -6.069 2.378 -15.889 1.00 96.31 82 CYS A C 1
ATOM 690 O O . CYS A 1 82 ? -4.953 2.287 -16.407 1.00 96.31 82 CYS A O 1
ATOM 692 N N . LYS A 1 83 ? -7.094 1.607 -16.244 1.00 95.12 83 LYS A N 1
ATOM 693 C CA . LYS A 1 83 ? -7.011 0.624 -17.318 1.00 95.12 83 LYS A CA 1
ATOM 694 C C . LYS A 1 83 ? -7.413 1.274 -18.635 1.00 95.12 83 LYS A C 1
ATOM 696 O O . LYS A 1 83 ? -8.535 1.741 -18.790 1.00 95.12 83 LYS A O 1
ATOM 701 N N . GLU A 1 84 ? -6.492 1.283 -19.586 1.00 93.75 84 GLU A N 1
ATOM 702 C CA . GLU A 1 84 ? -6.660 1.876 -20.909 1.00 93.75 84 GLU A CA 1
ATOM 703 C C . GLU A 1 84 ? -6.314 0.841 -21.965 1.00 93.75 84 GLU A C 1
ATOM 705 O O . GLU A 1 84 ? -5.213 0.290 -21.974 1.00 93.75 84 GLU A O 1
ATOM 710 N N . ASN A 1 85 ? -7.272 0.546 -22.846 1.00 91.31 85 ASN A N 1
ATOM 711 C CA . ASN A 1 85 ? -7.122 -0.467 -23.895 1.00 91.31 85 ASN A CA 1
ATOM 712 C C . ASN A 1 85 ? -6.622 -1.820 -23.346 1.00 91.31 85 ASN A C 1
ATOM 714 O O . ASN A 1 85 ? -5.775 -2.475 -23.945 1.00 91.31 85 ASN A O 1
ATOM 718 N N . GLY A 1 86 ? -7.114 -2.214 -22.165 1.00 89.50 86 GLY A N 1
ATOM 719 C CA . GLY A 1 86 ? -6.751 -3.471 -21.503 1.00 89.50 86 GLY A CA 1
ATOM 720 C C . GLY A 1 86 ? -5.470 -3.430 -20.663 1.00 89.50 86 GLY A C 1
ATOM 721 O O . GLY A 1 86 ? -5.258 -4.354 -19.880 1.00 89.50 86 GLY A O 1
ATOM 722 N N . ASN A 1 87 ? -4.679 -2.356 -20.737 1.00 92.94 87 ASN A N 1
ATOM 723 C CA . ASN A 1 87 ? -3.403 -2.227 -20.035 1.00 92.94 87 ASN A CA 1
ATOM 724 C C . ASN A 1 87 ? -3.484 -1.212 -18.893 1.00 92.94 87 ASN A C 1
ATOM 726 O O . ASN A 1 87 ? -4.144 -0.181 -19.007 1.00 92.94 87 ASN A O 1
ATOM 730 N N . TRP A 1 88 ? -2.794 -1.484 -17.789 1.00 95.62 88 TRP A N 1
ATOM 731 C CA . TRP A 1 88 ? -2.693 -0.536 -16.684 1.00 95.62 88 TRP A CA 1
ATOM 732 C C . TRP A 1 88 ? -1.731 0.601 -17.031 1.00 95.62 88 TRP A C 1
ATOM 734 O O . TRP A 1 88 ? -0.625 0.365 -17.513 1.00 95.62 88 TRP A O 1
ATOM 744 N N . ARG A 1 89 ? -2.146 1.840 -16.769 1.00 93.75 89 ARG A N 1
ATOM 745 C CA . ARG A 1 89 ? -1.334 3.051 -16.935 1.00 93.75 89 ARG A CA 1
ATOM 746 C C . ARG A 1 89 ? -1.381 3.882 -15.666 1.00 93.75 89 ARG A C 1
ATOM 748 O O . ARG A 1 89 ? -2.442 4.024 -15.056 1.00 93.75 89 ARG A O 1
ATOM 755 N N . ASN A 1 90 ? -0.240 4.438 -15.264 1.00 92.69 90 ASN A N 1
ATOM 756 C CA . ASN A 1 90 ? -0.206 5.370 -14.144 1.00 92.69 90 ASN A CA 1
ATOM 757 C C . ASN A 1 90 ? -0.904 6.686 -14.522 1.00 92.69 90 ASN A C 1
ATOM 759 O O . ASN A 1 90 ? -0.673 7.256 -15.587 1.00 92.69 90 ASN A O 1
ATOM 763 N N . ARG A 1 91 ? -1.752 7.174 -13.623 1.00 92.56 91 ARG A N 1
ATOM 764 C CA . ARG A 1 91 ? -2.482 8.442 -13.719 1.00 92.56 91 ARG A CA 1
ATOM 765 C C . ARG A 1 91 ? -2.126 9.417 -12.608 1.00 92.56 91 ARG A C 1
ATOM 767 O O . ARG A 1 91 ? -2.562 10.563 -12.650 1.00 92.56 91 ARG A O 1
ATOM 774 N N . GLY A 1 92 ? -1.358 8.990 -11.614 1.00 92.75 92 GLY A N 1
ATOM 775 C CA . GLY A 1 92 ? -0.908 9.886 -10.566 1.00 92.75 92 GLY A CA 1
ATOM 776 C C . GLY A 1 92 ? -0.011 9.193 -9.563 1.00 92.75 92 GLY A C 1
ATOM 777 O O . GLY A 1 92 ? -0.280 8.074 -9.135 1.00 92.75 92 GLY A O 1
ATOM 778 N N . TRP A 1 93 ? 1.017 9.911 -9.142 1.00 94.19 93 TRP A N 1
ATOM 779 C CA . TRP A 1 93 ? 1.927 9.516 -8.083 1.00 94.19 93 TRP A CA 1
ATOM 780 C C . TRP A 1 93 ? 1.840 10.551 -6.965 1.00 94.19 93 TRP A C 1
ATOM 782 O O . TRP A 1 93 ? 1.884 11.752 -7.222 1.00 94.19 93 TRP A O 1
ATOM 792 N N . ASN A 1 94 ? 1.664 10.082 -5.732 1.00 94.06 94 ASN A N 1
ATOM 793 C CA . ASN A 1 94 ? 1.689 10.923 -4.548 1.00 94.06 94 ASN A CA 1
ATOM 794 C C . ASN A 1 94 ? 2.613 10.313 -3.490 1.00 94.06 94 ASN A C 1
ATOM 796 O O . ASN A 1 94 ? 2.347 9.208 -3.011 1.00 94.06 94 ASN A O 1
ATOM 800 N N . VAL A 1 95 ? 3.671 11.030 -3.119 1.00 93.81 95 VAL A N 1
ATOM 801 C CA . VAL A 1 95 ? 4.541 10.661 -1.997 1.00 93.81 95 VAL A CA 1
ATOM 802 C C . VAL A 1 95 ? 3.833 11.071 -0.711 1.00 93.81 95 VAL A C 1
ATOM 804 O O . VAL A 1 95 ? 3.579 12.249 -0.484 1.00 93.81 95 VAL A O 1
ATOM 807 N N . ILE A 1 96 ? 3.480 10.093 0.119 1.00 94.69 96 ILE A N 1
ATOM 808 C CA . ILE A 1 96 ? 2.780 10.333 1.382 1.00 94.69 96 ILE A CA 1
ATOM 809 C C . ILE A 1 96 ? 3.774 10.752 2.457 1.00 94.69 96 ILE A C 1
ATOM 811 O O . ILE A 1 96 ? 3.538 11.736 3.144 1.00 94.69 96 ILE A O 1
ATOM 815 N N . TRP A 1 97 ? 4.885 10.031 2.587 1.00 93.94 97 TRP A N 1
ATOM 816 C CA . TRP A 1 97 ? 5.941 10.344 3.546 1.00 93.94 97 TRP A CA 1
ATOM 817 C C . TRP A 1 97 ? 7.313 9.941 2.997 1.00 93.94 97 TRP A C 1
ATOM 819 O O . TRP A 1 97 ? 7.406 9.067 2.130 1.00 93.94 97 TRP A O 1
ATOM 829 N N . SER A 1 98 ? 8.373 10.574 3.491 1.00 92.81 98 SER A N 1
ATOM 830 C CA . SER A 1 98 ? 9.764 10.277 3.133 1.00 92.81 98 SER A CA 1
ATOM 831 C C . SER A 1 98 ? 10.698 10.586 4.303 1.00 92.81 98 SER A C 1
ATOM 833 O O . SER A 1 98 ? 10.454 11.530 5.047 1.00 92.81 98 SER A O 1
ATOM 835 N N . THR A 1 99 ? 11.760 9.798 4.475 1.00 90.06 99 THR A N 1
ATOM 836 C CA . THR A 1 99 ? 12.790 10.040 5.501 1.00 90.06 99 THR A CA 1
ATOM 837 C C . THR A 1 99 ? 13.801 11.108 5.084 1.00 90.06 99 THR A C 1
ATOM 839 O O . THR A 1 99 ? 14.353 11.787 5.945 1.00 90.06 99 THR A O 1
ATOM 842 N N . SER A 1 100 ? 14.043 11.268 3.779 1.00 87.56 100 SER A N 1
ATOM 843 C CA . SER A 1 100 ? 15.006 12.229 3.218 1.00 87.56 100 SER A CA 1
ATOM 844 C C . SER A 1 100 ? 14.350 13.445 2.557 1.00 87.56 100 SER A C 1
ATOM 846 O O . SER A 1 100 ? 15.023 14.437 2.280 1.00 87.56 100 SER A O 1
ATOM 848 N N . GLY A 1 101 ? 13.046 13.373 2.280 1.00 83.75 101 GLY A N 1
ATOM 849 C CA . GLY A 1 101 ? 12.270 14.446 1.662 1.00 83.75 101 GLY A CA 1
ATOM 850 C C . GLY A 1 101 ? 11.469 15.280 2.665 1.00 83.75 101 GLY A C 1
ATOM 851 O O . GLY A 1 101 ? 11.547 15.094 3.872 1.00 83.75 101 GLY A O 1
ATOM 852 N N . SER A 1 102 ? 10.647 16.192 2.142 1.00 87.69 102 SER A N 1
ATOM 853 C CA . SER A 1 102 ? 9.764 17.059 2.938 1.00 87.69 102 SER A CA 1
ATOM 854 C C . SER A 1 102 ? 8.363 16.482 3.188 1.00 87.69 102 SER A C 1
ATOM 856 O O . SER A 1 102 ? 7.550 17.118 3.855 1.00 87.69 102 SER A O 1
ATOM 858 N N . ALA A 1 103 ? 8.046 15.310 2.628 1.00 90.50 103 ALA A N 1
ATOM 859 C CA . ALA A 1 103 ? 6.739 14.679 2.786 1.00 90.50 103 ALA A CA 1
ATOM 860 C C . ALA A 1 103 ? 6.615 14.013 4.167 1.00 90.50 103 ALA A C 1
ATOM 862 O O . ALA A 1 103 ? 7.397 13.120 4.487 1.00 90.50 103 ALA A O 1
ATOM 863 N N . ASP A 1 104 ? 5.593 14.389 4.939 1.00 90.69 104 ASP A N 1
ATOM 864 C CA . ASP A 1 104 ? 5.326 13.865 6.288 1.00 90.69 104 ASP A CA 1
ATOM 865 C C . ASP A 1 104 ? 3.820 13.639 6.518 1.00 90.69 104 ASP A C 1
ATOM 867 O O . ASP A 1 104 ? 3.152 14.286 7.323 1.00 90.69 104 ASP A O 1
ATOM 871 N N . GLY A 1 105 ? 3.240 12.772 5.693 1.00 89.50 105 GLY A N 1
ATOM 872 C CA . GLY A 1 105 ? 1.831 12.406 5.731 1.00 89.50 105 GLY A CA 1
ATOM 873 C C . GLY A 1 105 ? 1.569 11.050 6.382 1.00 89.50 105 GLY A C 1
ATOM 874 O O . GLY A 1 105 ? 2.458 10.229 6.607 1.00 89.50 105 GLY A O 1
ATOM 875 N N . PHE A 1 106 ? 0.286 10.774 6.613 1.00 86.19 106 PHE A N 1
ATOM 876 C CA . PHE A 1 106 ? -0.186 9.499 7.149 1.00 86.19 106 PHE A CA 1
ATOM 877 C C . PHE A 1 106 ? -0.920 8.686 6.084 1.00 86.19 106 PHE A C 1
ATOM 879 O O . PHE A 1 106 ? -1.690 9.228 5.288 1.00 86.19 106 PHE A O 1
ATOM 886 N N . MET A 1 107 ? -0.712 7.367 6.098 1.00 88.12 107 MET A N 1
ATOM 887 C CA . MET A 1 107 ? -1.361 6.432 5.184 1.00 88.12 107 MET A CA 1
ATOM 888 C C . MET A 1 107 ? -2.343 5.534 5.939 1.00 88.12 107 MET A C 1
ATOM 890 O O . MET A 1 107 ? -1.957 4.897 6.913 1.00 88.12 107 MET A O 1
ATOM 894 N N . TRP A 1 108 ? -3.604 5.480 5.495 1.00 82.25 108 TRP A N 1
ATOM 895 C CA . TRP A 1 108 ? -4.625 4.594 6.068 1.00 82.25 108 TRP A CA 1
ATOM 896 C C . TRP A 1 108 ? -4.878 3.350 5.190 1.00 82.25 108 TRP A C 1
ATOM 898 O O . TRP A 1 108 ? -5.044 3.504 3.976 1.00 82.25 108 TRP A O 1
ATOM 908 N N . PRO A 1 109 ? -5.039 2.149 5.782 1.00 80.06 109 PRO A N 1
ATOM 909 C CA . PRO A 1 109 ? -4.777 1.856 7.196 1.00 80.06 109 PRO A CA 1
ATOM 910 C C . PRO A 1 109 ? -3.286 2.031 7.473 1.00 80.06 109 PRO A C 1
ATOM 912 O O . PRO A 1 109 ? -2.522 1.914 6.525 1.00 80.06 109 PRO A O 1
ATOM 915 N N . TYR A 1 110 ? -2.906 2.376 8.714 1.00 73.12 110 TYR A N 1
ATOM 916 C CA . TYR A 1 110 ? -1.515 2.623 9.142 1.00 73.12 110 TYR A CA 1
ATOM 917 C C . TYR A 1 110 ? -0.582 1.453 8.802 1.00 73.12 110 TYR A C 1
ATOM 919 O 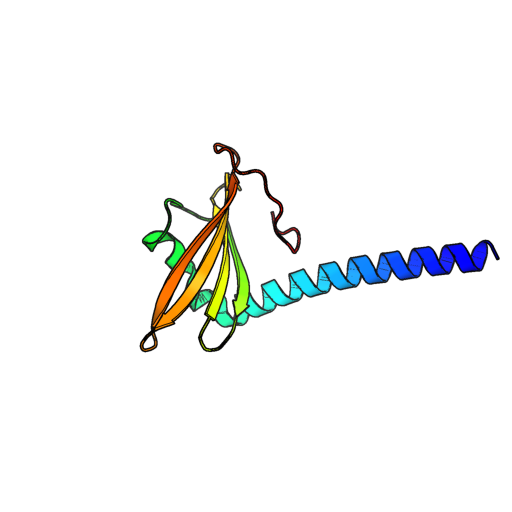O . TYR A 1 110 ? -0.251 0.618 9.637 1.00 73.12 110 TYR A O 1
ATOM 927 N N . ILE A 1 111 ? -0.192 1.418 7.539 1.00 68.19 111 ILE A N 1
ATOM 928 C CA . ILE A 1 111 ? 0.742 0.518 6.905 1.00 68.19 111 ILE A CA 1
ATOM 929 C C . ILE A 1 111 ? 1.918 1.441 6.630 1.00 68.19 111 ILE A C 1
ATOM 931 O O . ILE A 1 111 ? 1.894 2.233 5.688 1.00 68.19 111 ILE A O 1
ATOM 935 N N . ARG A 1 112 ? 2.868 1.443 7.552 1.00 66.69 112 ARG A N 1
ATOM 936 C CA . ARG A 1 112 ? 4.141 2.132 7.405 1.00 66.69 112 ARG A CA 1
ATOM 937 C C . ARG A 1 112 ? 5.213 1.083 7.477 1.00 66.69 112 ARG A C 1
ATOM 939 O O . ARG A 1 112 ? 5.053 0.148 8.295 1.00 66.69 112 ARG A O 1
#

Sequence (112 aa):
MKKIIKIFILFVLILFIAFWGLSILKCEILTYLYGEQFAQMYREYTMIDDIDYFKVLNYSKDSARVYYVGLERSSGSVLRFCKENGNWRNRGWNVIWSTSGSADGFMWPYIR

pLDDT: mean 92.35, std 6.25, range [65.12, 97.94]